Protein AF-L7W8E1-F1 (afdb_monomer_lite)

pLDDT: mean 74.46, std 11.45, range [37.34, 88.06]

Foldseek 3Di:
DDDPPPVPPCVVVVVVVVVVCVQAFWDWDWDQDPVGIWIFTHHPPDPDTHTD

Sequence (52 aa):
MMQFMVTPSNTWLTLVPAVLAWVISPRPHVVQMQSGKEYGLKFLFSKKVYKM

Radius of gyration: 20.29 Å; chains: 1; bounding box: 50×24×54 Å

Secondary structure (DSSP, 8-state):
---------THHHHHHHHHHHHHHSPEEEEEEETTEEEEEEE-SS---EEE-

Structure (mmCIF, N/CA/C/O backbone):
data_AF-L7W8E1-F1
#
_entry.id   AF-L7W8E1-F1
#
loop_
_atom_site.group_PDB
_atom_site.id
_atom_site.type_symbol
_atom_site.label_atom_id
_atom_site.label_alt_id
_atom_site.label_comp_id
_atom_site.label_asym_id
_atom_site.label_entity_id
_atom_site.label_seq_id
_atom_site.pdbx_PDB_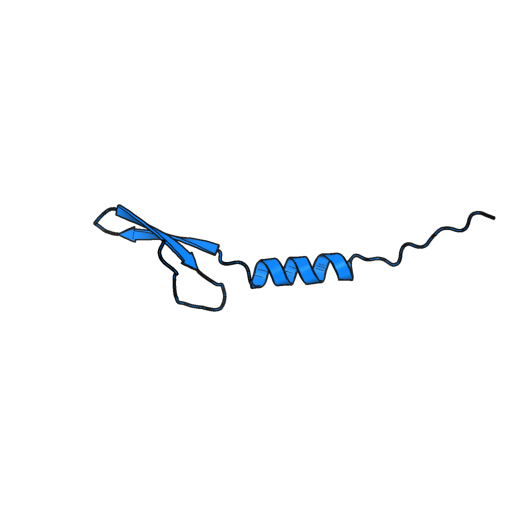ins_code
_atom_site.Cartn_x
_atom_site.Cartn_y
_atom_site.Cartn_z
_atom_site.occupancy
_atom_site.B_iso_or_equiv
_atom_site.auth_seq_id
_atom_site.auth_comp_id
_atom_site.auth_asym_id
_atom_site.auth_atom_id
_atom_site.pdbx_PDB_model_num
ATOM 1 N N . MET A 1 1 ? 26.032 19.378 -35.701 1.00 37.34 1 MET A N 1
ATOM 2 C CA . MET A 1 1 ? 25.681 17.992 -35.330 1.00 37.34 1 MET A CA 1
ATOM 3 C C . MET A 1 1 ? 24.707 18.079 -34.161 1.00 37.34 1 MET A C 1
ATOM 5 O O . MET A 1 1 ? 25.140 18.339 -33.049 1.00 37.34 1 MET A O 1
ATOM 9 N N . MET A 1 2 ? 23.393 18.033 -34.417 1.00 44.09 2 MET A N 1
ATOM 10 C CA . MET A 1 2 ? 22.403 17.997 -33.331 1.00 44.09 2 MET A CA 1
ATOM 11 C C . MET A 1 2 ? 22.441 16.602 -32.715 1.00 44.09 2 MET A C 1
ATOM 13 O O . MET A 1 2 ? 21.939 15.644 -33.299 1.00 44.09 2 MET A O 1
ATOM 17 N N . GLN A 1 3 ? 23.074 16.485 -31.554 1.00 53.75 3 GLN A N 1
ATOM 18 C CA . GLN A 1 3 ? 22.943 15.308 -30.714 1.00 53.75 3 GLN A CA 1
ATOM 19 C C . GLN A 1 3 ? 21.586 15.405 -30.021 1.00 53.75 3 GLN A C 1
ATOM 21 O O . GLN A 1 3 ? 21.438 16.100 -29.018 1.00 53.75 3 GLN A O 1
ATOM 26 N N . PHE A 1 4 ? 20.578 14.737 -30.582 1.00 53.53 4 PHE A N 1
ATOM 27 C CA . PHE A 1 4 ? 19.361 14.440 -29.842 1.00 53.53 4 PHE A CA 1
ATOM 28 C C . PHE A 1 4 ? 19.792 13.595 -28.648 1.00 53.53 4 PHE A C 1
ATOM 30 O O . PHE A 1 4 ? 20.145 12.425 -28.799 1.00 53.53 4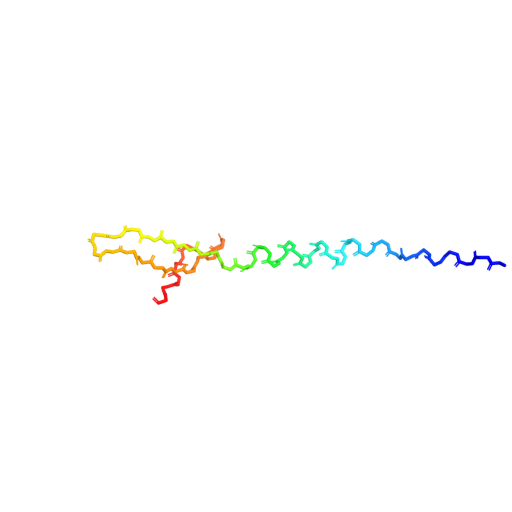 PHE A O 1
ATOM 37 N N . MET A 1 5 ? 19.836 14.201 -27.462 1.00 52.31 5 MET A N 1
ATOM 38 C CA . MET A 1 5 ? 19.828 13.429 -26.233 1.00 52.31 5 MET A CA 1
ATOM 39 C C . MET A 1 5 ? 18.513 12.662 -26.251 1.00 52.31 5 MET A C 1
ATOM 41 O O . MET A 1 5 ? 17.467 13.206 -25.904 1.00 52.31 5 MET A O 1
ATOM 45 N N . VAL A 1 6 ? 18.550 11.419 -26.730 1.00 61.09 6 VAL A N 1
ATOM 46 C CA . VAL A 1 6 ? 17.489 10.450 -26.491 1.00 61.09 6 VAL A CA 1
ATOM 47 C C . VAL A 1 6 ? 17.514 10.257 -24.987 1.00 61.09 6 VAL A C 1
ATOM 49 O O . VAL A 1 6 ? 18.299 9.471 -24.464 1.00 61.09 6 VAL A O 1
ATOM 52 N N . THR A 1 7 ? 16.744 11.080 -24.274 1.00 61.53 7 THR A N 1
ATOM 53 C CA . THR A 1 7 ? 16.459 10.850 -22.868 1.00 61.53 7 THR A CA 1
ATOM 54 C C . THR A 1 7 ? 15.938 9.420 -22.836 1.00 61.53 7 THR A C 1
ATOM 56 O O . THR A 1 7 ? 14.932 9.158 -23.505 1.00 61.53 7 THR A O 1
ATOM 59 N N . PRO A 1 8 ? 16.635 8.466 -22.187 1.00 62.25 8 PRO A N 1
ATOM 60 C CA . PRO A 1 8 ? 16.086 7.131 -22.068 1.00 62.25 8 PRO A CA 1
ATOM 61 C C . PRO A 1 8 ? 14.698 7.326 -21.476 1.00 62.25 8 PRO A C 1
ATOM 63 O O . PRO A 1 8 ? 14.513 8.151 -20.581 1.00 62.25 8 PRO A O 1
ATOM 66 N N . SER A 1 9 ? 13.702 6.695 -22.081 1.00 61.34 9 SER A N 1
ATOM 67 C CA . SER A 1 9 ? 12.306 6.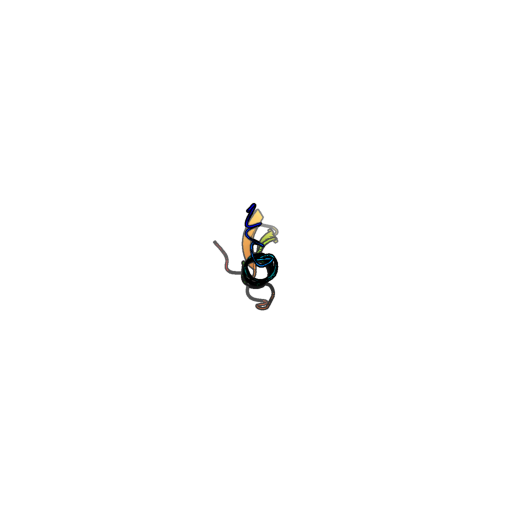797 -21.687 1.00 61.34 9 SER A CA 1
ATOM 68 C C . SER A 1 9 ? 12.173 6.341 -20.231 1.00 61.34 9 SER A C 1
ATOM 70 O O . SER A 1 9 ? 11.910 5.175 -19.942 1.00 61.34 9 SER A O 1
ATOM 72 N N . ASN A 1 10 ? 12.384 7.280 -19.304 1.00 66.56 10 ASN A N 1
ATOM 73 C CA . ASN A 1 10 ? 12.395 7.109 -17.851 1.00 66.56 10 ASN A CA 1
ATOM 74 C C . ASN A 1 10 ? 10.996 6.812 -17.297 1.00 66.56 10 ASN A C 1
ATOM 76 O O . ASN A 1 10 ? 10.796 6.763 -16.088 1.00 66.56 10 ASN A O 1
ATOM 80 N N . THR A 1 11 ? 10.026 6.569 -18.174 1.00 74.94 11 THR A N 1
ATOM 81 C CA . THR A 1 11 ? 8.653 6.195 -17.862 1.00 74.94 11 THR A CA 1
ATOM 82 C C . THR A 1 11 ? 8.601 5.020 -16.886 1.00 74.94 11 THR A C 1
ATOM 84 O O . THR A 1 11 ? 7.804 5.045 -15.955 1.00 74.94 11 THR A O 1
ATOM 87 N N . TRP A 1 12 ? 9.492 4.031 -17.018 1.00 78.75 12 TRP A N 1
ATOM 88 C CA . TRP A 1 12 ? 9.571 2.906 -16.079 1.00 78.75 12 TRP A CA 1
ATOM 89 C C . TRP A 1 12 ? 10.011 3.332 -14.670 1.00 78.75 12 TRP A C 1
ATOM 91 O O . TRP A 1 12 ? 9.400 2.930 -13.680 1.00 78.75 12 TRP A O 1
ATOM 101 N N . LEU A 1 13 ? 11.017 4.208 -14.580 1.00 79.19 13 LEU A N 1
ATOM 102 C CA . LEU A 1 13 ? 11.503 4.761 -13.312 1.00 79.19 13 LEU A CA 1
ATOM 103 C C . LEU A 1 13 ? 10.459 5.646 -12.623 1.00 79.19 13 LEU A C 1
ATOM 105 O O . LEU A 1 13 ? 10.525 5.815 -11.412 1.00 79.19 13 LEU A O 1
ATOM 109 N N . THR A 1 14 ? 9.492 6.195 -13.361 1.00 81.06 14 THR A N 1
ATOM 110 C CA . THR A 1 14 ? 8.395 6.996 -12.796 1.00 81.06 14 THR A CA 1
ATOM 111 C C . THR A 1 14 ? 7.168 6.151 -12.446 1.00 81.06 14 THR A C 1
ATOM 113 O O . THR A 1 14 ? 6.560 6.351 -11.395 1.00 81.06 14 THR A O 1
ATOM 116 N N . LEU A 1 15 ? 6.800 5.185 -13.293 1.00 86.31 15 LEU A N 1
ATOM 117 C CA . LEU A 1 15 ? 5.600 4.366 -13.099 1.00 86.31 15 LEU A CA 1
ATOM 118 C C . LEU A 1 15 ? 5.754 3.356 -11.962 1.00 86.31 15 LEU A C 1
ATOM 120 O O . LEU A 1 15 ? 4.822 3.182 -11.178 1.00 86.31 15 LEU A O 1
ATOM 124 N N . VAL A 1 16 ? 6.916 2.709 -11.835 1.00 87.44 16 VAL A N 1
ATOM 125 C CA . VAL A 1 16 ? 7.126 1.682 -10.803 1.00 87.44 16 VAL A CA 1
ATOM 126 C C . VAL A 1 16 ? 6.985 2.254 -9.385 1.00 87.44 16 VAL A C 1
ATOM 128 O O . VAL A 1 16 ? 6.199 1.699 -8.612 1.00 87.44 16 VAL A O 1
ATOM 131 N N . PRO A 1 17 ? 7.637 3.377 -9.017 1.00 87.50 17 PRO A N 1
ATOM 132 C CA . PRO A 1 17 ? 7.448 3.976 -7.698 1.00 87.50 17 PRO A CA 1
ATOM 133 C C . PRO A 1 17 ? 6.021 4.469 -7.468 1.00 87.50 17 PRO A C 1
ATOM 135 O O . PRO A 1 17 ? 5.515 4.344 -6.357 1.00 87.50 17 PRO A O 1
ATOM 138 N N . ALA A 1 18 ? 5.352 4.991 -8.502 1.00 87.38 18 ALA A N 1
ATOM 139 C CA . ALA A 1 18 ? 3.972 5.459 -8.391 1.00 87.38 18 ALA A CA 1
ATOM 140 C C . ALA A 1 18 ? 3.005 4.311 -8.058 1.00 87.38 18 ALA A C 1
ATOM 142 O O . ALA A 1 18 ? 2.176 4.435 -7.154 1.00 87.38 18 ALA A O 1
ATOM 143 N N . VAL A 1 19 ? 3.146 3.169 -8.737 1.00 88.06 19 VAL A N 1
ATOM 144 C CA . VAL A 1 19 ? 2.340 1.972 -8.459 1.00 88.06 19 VAL A CA 1
ATOM 145 C C . VAL A 1 19 ? 2.663 1.414 -7.073 1.00 88.06 19 VAL A C 1
ATOM 147 O O . VAL A 1 19 ? 1.745 1.113 -6.313 1.00 88.06 19 VAL A O 1
ATOM 150 N N . LEU A 1 20 ? 3.942 1.336 -6.698 1.00 88.06 20 LEU A N 1
ATOM 151 C CA . LEU A 1 20 ? 4.344 0.885 -5.361 1.00 88.06 20 LEU A CA 1
ATOM 152 C C . LEU A 1 20 ? 3.779 1.788 -4.257 1.00 88.06 20 LEU A C 1
ATOM 154 O O . LEU A 1 20 ? 3.222 1.286 -3.282 1.00 88.06 20 LEU A O 1
ATOM 158 N N . ALA A 1 21 ? 3.845 3.109 -4.425 1.00 86.19 21 ALA A N 1
ATOM 159 C CA . ALA A 1 21 ? 3.270 4.065 -3.484 1.00 86.19 21 ALA A CA 1
ATOM 160 C C . ALA A 1 21 ? 1.747 3.903 -3.369 1.00 86.19 21 ALA A C 1
ATOM 162 O O . ALA A 1 21 ? 1.197 3.924 -2.268 1.00 86.19 21 ALA A O 1
ATOM 163 N N . TRP A 1 22 ? 1.053 3.675 -4.483 1.00 85.19 22 TRP A N 1
ATOM 164 C CA . TRP A 1 22 ? -0.391 3.434 -4.481 1.00 85.19 22 TRP A CA 1
ATOM 165 C C . TRP A 1 22 ? -0.786 2.135 -3.769 1.00 85.19 22 TRP A C 1
ATOM 167 O O . TRP A 1 22 ? -1.819 2.073 -3.102 1.00 85.19 22 TRP A O 1
ATOM 177 N N . VAL A 1 23 ? 0.049 1.107 -3.895 1.00 84.69 23 VAL A N 1
ATOM 178 C CA . VAL A 1 23 ? -0.162 -0.212 -3.295 1.00 84.69 23 VAL A CA 1
ATOM 179 C C . VAL A 1 23 ? 0.141 -0.208 -1.789 1.00 84.69 23 VAL A C 1
ATOM 181 O O . VAL A 1 23 ? -0.567 -0.852 -1.013 1.00 84.69 23 VAL A O 1
ATOM 184 N N . ILE A 1 24 ? 1.171 0.527 -1.36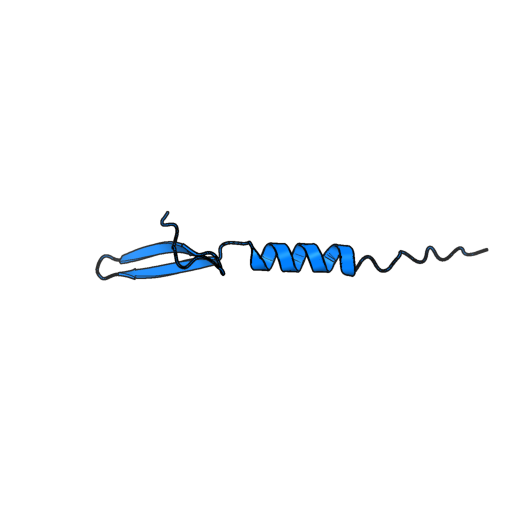5 1.00 85.06 24 ILE A N 1
ATOM 185 C CA . ILE A 1 24 ? 1.614 0.577 0.035 1.00 85.06 24 ILE A CA 1
ATOM 186 C C . ILE A 1 24 ? 0.867 1.659 0.828 1.00 85.06 24 ILE A C 1
ATOM 188 O O . ILE A 1 24 ? 0.712 1.518 2.034 1.00 85.06 24 ILE A O 1
ATOM 192 N N . SER A 1 25 ? 0.377 2.731 0.200 1.00 83.62 25 SER A N 1
ATOM 193 C CA . SER A 1 25 ? -0.274 3.820 0.939 1.00 83.62 25 SER A CA 1
ATOM 194 C C . SER A 1 25 ? -1.555 3.360 1.662 1.00 83.62 25 SER A C 1
ATOM 196 O O . SER A 1 25 ? -2.446 2.755 1.052 1.00 83.62 25 SER A O 1
ATOM 198 N N . PRO A 1 26 ? -1.689 3.645 2.971 1.00 81.06 26 PRO A N 1
ATOM 199 C CA . PRO A 1 26 ? -2.924 3.381 3.688 1.00 81.06 26 PRO A CA 1
ATOM 200 C C . PRO A 1 26 ? -4.025 4.324 3.204 1.00 81.06 26 PRO A C 1
ATOM 202 O O . PRO A 1 26 ? -3.830 5.535 3.100 1.00 81.06 26 PRO A O 1
ATOM 205 N N . ARG A 1 27 ? -5.209 3.775 2.931 1.00 82.00 27 ARG A N 1
ATOM 206 C CA . ARG A 1 27 ? -6.363 4.555 2.481 1.00 82.00 27 ARG A CA 1
ATOM 207 C C . ARG A 1 27 ? -7.190 5.040 3.671 1.00 82.00 27 ARG A C 1
ATOM 209 O O . ARG A 1 27 ? -7.377 4.269 4.618 1.00 82.00 27 ARG A O 1
ATOM 216 N N . PRO A 1 28 ? -7.723 6.273 3.623 1.00 81.81 28 PRO A N 1
ATOM 217 C CA . PRO A 1 28 ? -8.663 6.748 4.626 1.00 81.81 28 PRO A CA 1
ATOM 218 C C . PRO A 1 28 ? -9.919 5.877 4.604 1.00 81.81 28 PRO A C 1
ATOM 220 O O . PRO A 1 28 ? -10.487 5.587 3.550 1.00 81.81 28 PRO A O 1
ATOM 223 N N . HIS A 1 29 ? -10.334 5.441 5.783 1.00 82.12 29 HIS A N 1
ATOM 224 C CA . HIS A 1 29 ? -11.486 4.588 5.997 1.00 82.12 29 HIS A CA 1
ATOM 225 C C . HIS A 1 29 ? -12.339 5.198 7.103 1.00 82.12 29 HIS A C 1
ATOM 227 O O . HIS A 1 29 ? -11.857 5.438 8.208 1.00 82.12 29 HIS A O 1
ATOM 233 N N . VAL A 1 30 ? -13.611 5.447 6.803 1.00 79.88 30 VAL A N 1
ATOM 234 C CA . VAL A 1 30 ? -14.566 6.008 7.761 1.00 79.88 30 VAL A CA 1
ATOM 235 C C . VAL A 1 30 ? -15.613 4.952 8.068 1.00 79.88 30 VAL A C 1
ATOM 237 O O . VAL A 1 30 ? -16.224 4.401 7.153 1.00 79.88 30 VAL A O 1
ATOM 240 N N . VAL A 1 31 ? -15.817 4.670 9.351 1.00 82.00 31 VAL A N 1
ATOM 241 C CA . VAL A 1 31 ? -16.858 3.759 9.834 1.00 82.00 31 VAL A CA 1
ATOM 242 C C . VAL A 1 31 ? -17.921 4.583 10.544 1.00 82.00 31 VAL A C 1
ATOM 244 O O . VAL A 1 31 ? -17.615 5.352 11.451 1.00 82.00 31 VAL A O 1
ATOM 247 N N . GLN A 1 32 ? -19.180 4.435 10.134 1.00 79.31 32 GLN A N 1
ATOM 248 C CA . GLN A 1 32 ? -20.301 5.007 10.875 1.00 79.31 32 GLN A CA 1
ATOM 249 C C . GLN A 1 32 ? -20.692 4.050 12.002 1.00 79.31 32 GLN A C 1
ATOM 251 O O . GLN A 1 32 ? -21.055 2.903 11.747 1.00 79.31 32 GLN A O 1
ATOM 256 N N . MET A 1 33 ? -20.604 4.524 13.240 1.00 77.06 33 MET A N 1
ATOM 257 C CA . MET A 1 33 ? -21.072 3.835 14.440 1.00 77.06 33 MET A CA 1
ATOM 258 C C . MET A 1 33 ? -22.272 4.575 15.038 1.00 77.06 33 MET A C 1
ATOM 260 O O . MET A 1 33 ? -22.495 5.750 14.756 1.00 77.06 33 MET A O 1
ATOM 264 N N . GLN A 1 34 ? -23.026 3.912 15.922 1.00 78.56 34 GLN A N 1
ATOM 265 C CA . GLN A 1 34 ? -24.163 4.534 16.621 1.00 78.56 34 GLN A CA 1
ATOM 266 C C . GLN A 1 34 ? -23.766 5.761 17.463 1.00 78.56 34 GLN A C 1
ATOM 268 O O . GLN A 1 34 ? -24.594 6.631 17.696 1.00 78.56 34 GLN A O 1
ATOM 273 N N . SER A 1 35 ? -22.499 5.851 17.881 1.00 77.00 35 SER A N 1
ATOM 274 C CA . SER A 1 35 ? -21.949 6.973 18.652 1.00 77.00 35 SER A CA 1
ATOM 275 C C . SER A 1 35 ? -21.338 8.091 17.787 1.00 77.00 35 SER A C 1
ATOM 277 O O . SER A 1 35 ? -20.903 9.098 18.343 1.00 77.00 35 SER A O 1
ATOM 279 N N . GLY A 1 36 ? -21.250 7.936 16.457 1.00 79.00 36 GLY A N 1
ATOM 280 C CA . GLY A 1 36 ? -20.594 8.910 15.573 1.00 79.00 36 GLY A CA 1
ATOM 281 C C . GLY A 1 36 ? -19.760 8.289 14.445 1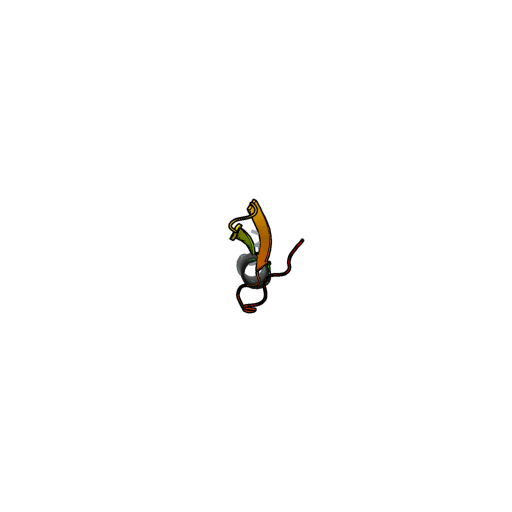.00 79.00 36 GLY A C 1
ATOM 282 O O . GLY A 1 36 ? -19.907 7.115 14.109 1.00 79.00 36 GLY A O 1
ATOM 283 N N . LYS A 1 37 ? -18.881 9.092 13.829 1.00 76.38 37 LYS A N 1
ATOM 284 C CA . LYS A 1 37 ? -17.971 8.651 12.755 1.00 76.38 37 LYS A CA 1
ATOM 285 C C . LYS A 1 37 ? -16.597 8.309 13.339 1.00 76.38 37 LYS A C 1
ATOM 287 O O . LYS A 1 37 ? -15.943 9.190 13.886 1.00 76.38 37 LYS A O 1
ATOM 292 N N . GLU A 1 38 ? -16.151 7.063 13.188 1.00 76.62 38 GLU A N 1
ATOM 293 C CA . GLU A 1 38 ? -14.766 6.666 13.459 1.00 76.62 38 GLU A CA 1
ATOM 294 C C . GLU A 1 38 ? -13.927 6.845 12.189 1.00 76.62 38 GLU A C 1
ATOM 296 O O . GLU A 1 38 ? -14.278 6.332 11.120 1.00 76.62 38 GLU A O 1
ATOM 301 N N . TYR A 1 39 ? -12.805 7.552 12.310 1.00 78.50 39 TYR A N 1
ATOM 302 C CA . TYR A 1 39 ? -11.846 7.757 11.229 1.00 78.50 39 TYR A CA 1
ATOM 303 C C . TYR A 1 39 ? -10.630 6.862 11.462 1.00 78.50 39 TYR A C 1
ATOM 305 O O . TYR A 1 39 ? -10.105 6.766 12.570 1.00 78.50 39 TYR A O 1
ATOM 313 N N . GLY A 1 40 ? -10.174 6.188 10.414 1.00 80.00 40 GLY A N 1
ATOM 314 C CA . GLY A 1 40 ? -8.986 5.354 10.482 1.00 80.00 40 GLY A CA 1
ATOM 315 C C . GLY A 1 40 ? -8.301 5.203 9.135 1.00 80.00 40 GLY A C 1
ATOM 316 O O . GLY A 1 40 ? -8.798 5.629 8.093 1.00 80.00 40 GLY A O 1
ATOM 317 N N . LEU A 1 41 ? -7.137 4.574 9.161 1.00 79.75 41 LEU A N 1
ATOM 318 C CA . LEU A 1 41 ? -6.339 4.247 7.991 1.00 79.75 41 LEU A CA 1
ATOM 319 C C . LEU A 1 41 ? -6.342 2.735 7.781 1.00 79.75 41 LEU A C 1
ATOM 321 O O . LEU A 1 41 ? -6.061 1.964 8.701 1.00 79.75 41 LEU A O 1
ATOM 325 N N . LYS A 1 42 ? -6.660 2.294 6.564 1.00 75.50 42 LYS A N 1
ATOM 326 C CA . LYS A 1 42 ? -6.696 0.877 6.194 1.00 75.50 42 LYS A CA 1
ATOM 327 C C . LYS A 1 42 ? -5.717 0.608 5.059 1.00 75.50 42 LYS A C 1
ATOM 329 O O . LYS A 1 42 ? -5.791 1.232 4.003 1.00 75.50 42 LYS A O 1
ATOM 334 N N . PHE A 1 43 ? -4.816 -0.343 5.263 1.00 78.25 43 PHE A N 1
ATOM 335 C CA . PHE A 1 43 ? -3.928 -0.817 4.201 1.00 78.25 43 PHE A CA 1
ATOM 336 C C . PHE A 1 43 ? -4.680 -1.730 3.227 1.00 78.25 43 PHE A C 1
ATOM 338 O O . PHE A 1 43 ? -5.591 -2.454 3.625 1.00 78.25 43 PHE A O 1
ATOM 345 N N . LEU A 1 44 ? -4.258 -1.754 1.959 1.00 72.88 44 LEU A N 1
ATOM 346 C CA . LEU A 1 44 ? -4.839 -2.650 0.949 1.00 72.88 44 LEU A CA 1
ATOM 347 C C . LEU A 1 44 ? -4.680 -4.136 1.321 1.00 72.88 44 LEU A C 1
ATOM 349 O O . LEU A 1 44 ? -5.609 -4.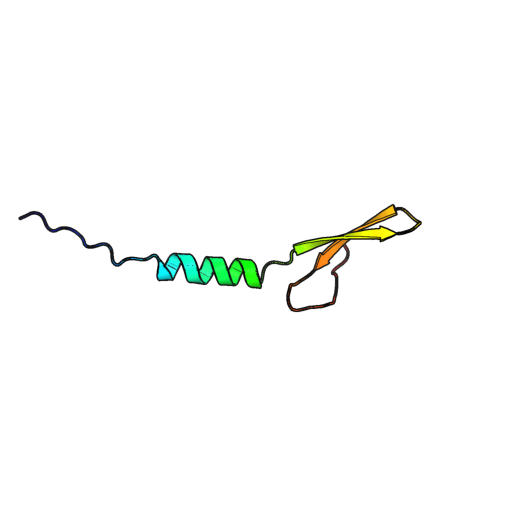915 1.128 1.00 72.88 44 LEU A O 1
ATOM 353 N N . PHE A 1 45 ? -3.544 -4.517 1.916 1.00 71.25 45 PHE A N 1
ATOM 354 C CA . PHE A 1 45 ? -3.253 -5.911 2.287 1.00 71.25 45 PHE A CA 1
ATOM 355 C C . PHE A 1 45 ? -3.535 -6.261 3.746 1.00 71.25 45 PHE A C 1
ATOM 357 O O . PHE A 1 45 ? -3.466 -7.430 4.117 1.00 71.25 45 PHE A O 1
ATOM 364 N N . SER A 1 46 ? -3.858 -5.279 4.588 1.00 68.81 46 SER A N 1
ATOM 365 C CA . SER A 1 46 ? -4.164 -5.536 5.993 1.00 68.81 46 SER A CA 1
ATOM 366 C C . SER A 1 46 ? -5.620 -5.216 6.276 1.00 68.81 46 SER A C 1
ATOM 368 O O . SER A 1 46 ? -6.078 -4.088 6.113 1.00 68.81 46 SER A O 1
ATOM 370 N N . LYS A 1 47 ? -6.364 -6.217 6.757 1.00 66.06 47 LYS A N 1
ATOM 371 C CA . LYS A 1 47 ? -7.742 -6.018 7.228 1.00 66.06 47 LYS A CA 1
ATOM 372 C C . LYS A 1 47 ? -7.811 -5.154 8.493 1.00 66.06 47 LYS A C 1
ATOM 374 O O . LYS A 1 47 ? -8.901 -4.692 8.826 1.00 66.06 47 LYS A O 1
ATOM 379 N N . LYS A 1 48 ? -6.686 -4.925 9.185 1.00 70.38 48 LYS A N 1
ATOM 380 C CA . LYS A 1 48 ? -6.633 -4.042 10.354 1.00 70.38 48 LYS A CA 1
ATOM 381 C C . LYS A 1 48 ? -6.783 -2.583 9.924 1.00 70.38 48 LYS A C 1
ATOM 383 O O . LYS A 1 48 ? -6.012 -2.082 9.110 1.00 70.38 48 LYS A O 1
ATOM 388 N N . VAL A 1 49 ? -7.768 -1.914 10.515 1.00 71.50 49 VAL A N 1
ATOM 389 C CA . VAL A 1 49 ? -7.921 -0.460 10.452 1.00 71.50 49 VAL A CA 1
ATOM 390 C C . VAL A 1 49 ? -7.152 0.123 11.632 1.00 71.50 49 VAL A C 1
ATOM 392 O O . VAL A 1 49 ? -7.451 -0.207 12.780 1.00 71.50 49 VAL A O 1
ATOM 395 N N . TYR A 1 50 ? -6.151 0.953 11.352 1.00 75.31 50 TYR A N 1
ATOM 396 C CA . TYR A 1 50 ? -5.506 1.771 12.373 1.00 75.31 50 TYR A CA 1
ATOM 397 C C . TYR A 1 50 ? -6.432 2.938 12.698 1.00 75.31 50 TYR A C 1
ATOM 399 O O . TYR A 1 50 ? -6.693 3.778 11.838 1.00 75.31 50 TYR A O 1
ATOM 407 N N . LYS A 1 51 ? -6.972 2.945 13.917 1.00 71.50 51 LYS A N 1
ATOM 408 C CA . LYS A 1 51 ? -7.794 4.043 14.429 1.00 71.50 51 LYS A CA 1
ATOM 409 C C . LYS A 1 51 ? -6.882 5.218 14.796 1.00 71.50 51 LYS A C 1
ATOM 411 O O . LYS A 1 51 ? -5.792 4.976 15.318 1.00 71.50 51 LYS A O 1
ATOM 416 N N . MET A 1 52 ? -7.312 6.437 14.476 1.00 61.97 52 MET A N 1
ATOM 417 C CA . MET A 1 52 ? -6.697 7.672 14.979 1.00 61.97 52 MET A CA 1
ATOM 418 C C . MET A 1 52 ? -7.429 8.149 16.225 1.00 61.97 52 MET A C 1
ATOM 420 O O . MET A 1 52 ? -8.662 7.938 16.281 1.00 61.97 52 MET A O 1
#

Organism: Nonlabens dokdonensis (strain DSM 17205 / KCTC 12402 / DSW-6) (NCBI:txid592029)